Protein AF-A0A0P7Y267-F1 (afdb_monomer_lite)

Foldseek 3Di:
DDDDDDDDPDDDDPDDDDPCDAPPDPDDFDWDWDQDPNKIWTKGKHWQDDDDDDDDPPDDRTWIKIKTADINPDFDDLVCQVVSLVVVQVVLVVVVWGFQPPDSFDADPNGIGMRTRRTHHD

Secondary structure (DSSP, 8-state):
------------------------SSSPPP-EEEEETTEEEEEEEEEE-S------TT----EEEEEEEEETTEEP-GGGHHHHHHHHHHHHHHTT-EE-TT---EE-TTS-EE-TT-EE--

Structure (mmCIF, N/CA/C/O backbone):
data_AF-A0A0P7Y267-F1
#
_entry.id   AF-A0A0P7Y267-F1
#
loop_
_atom_site.group_PDB
_atom_site.id
_atom_site.type_symbol
_atom_site.label_atom_id
_atom_site.label_alt_id
_atom_site.label_comp_id
_atom_site.label_asym_id
_atom_site.label_entity_id
_atom_site.label_seq_id
_atom_site.pdbx_PDB_ins_code
_atom_site.Cartn_x
_atom_site.Cartn_y
_atom_site.Cartn_z
_atom_site.occupancy
_atom_site.B_iso_or_equiv
_atom_site.auth_seq_id
_atom_site.auth_comp_id
_atom_site.auth_asym_id
_atom_site.auth_atom_id
_atom_site.pdbx_PDB_model_num
ATOM 1 N N . MET A 1 1 ? -8.672 42.489 24.381 1.00 35.78 1 MET A N 1
ATOM 2 C CA . MET A 1 1 ? -9.467 41.267 24.632 1.00 35.78 1 MET A CA 1
ATOM 3 C C . MET A 1 1 ? -10.448 41.127 23.476 1.00 35.78 1 MET A C 1
ATOM 5 O O . MET A 1 1 ? -11.132 42.100 23.230 1.00 35.78 1 MET A O 1
ATOM 9 N N . THR A 1 2 ? -10.570 40.072 22.674 1.00 36.25 2 THR A N 1
ATOM 10 C CA . THR A 1 2 ? -9.826 38.821 22.474 1.00 36.25 2 THR A CA 1
ATOM 11 C C . THR A 1 2 ? -10.307 38.279 21.109 1.00 36.25 2 THR A C 1
ATOM 13 O O . THR A 1 2 ? -11.505 38.215 20.875 1.00 36.25 2 THR A O 1
ATOM 16 N N . MET A 1 3 ? -9.372 37.991 20.201 1.00 30.44 3 MET A N 1
ATOM 17 C CA . MET A 1 3 ? -9.315 36.883 19.223 1.00 30.44 3 MET A CA 1
ATOM 18 C C . MET A 1 3 ? -10.604 36.078 18.881 1.00 30.44 3 MET A C 1
ATOM 20 O O . MET A 1 3 ? -11.178 35.462 19.771 1.00 30.44 3 MET A O 1
ATOM 24 N N . ARG A 1 4 ? -10.927 35.889 17.585 1.00 34.78 4 ARG A N 1
ATOM 25 C CA . ARG A 1 4 ? -10.678 34.641 16.801 1.00 34.78 4 ARG A CA 1
ATOM 26 C C . ARG A 1 4 ? -11.474 34.563 15.487 1.00 34.78 4 ARG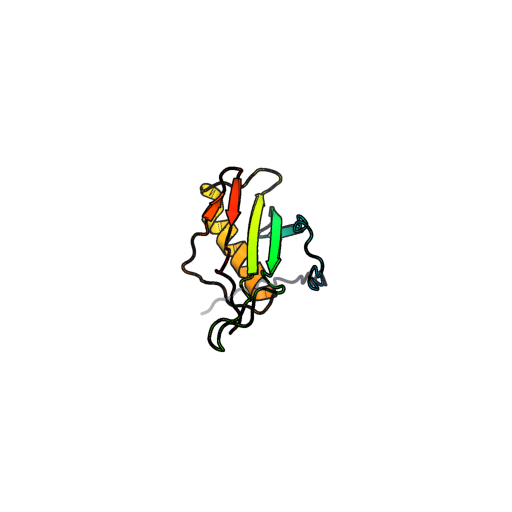 A C 1
ATOM 28 O O . ARG A 1 4 ? -12.659 34.862 15.429 1.00 34.78 4 ARG A O 1
ATOM 35 N N . ALA A 1 5 ? -10.763 34.102 14.458 1.00 42.19 5 ALA A N 1
ATOM 36 C CA . ALA A 1 5 ? -11.238 33.743 13.129 1.00 42.19 5 ALA A CA 1
ATOM 37 C C . ALA A 1 5 ? -12.181 32.530 13.142 1.00 42.19 5 ALA A C 1
ATOM 39 O O . ALA A 1 5 ? -11.994 31.608 13.936 1.00 42.19 5 ALA A O 1
ATOM 40 N N . VAL A 1 6 ? -13.108 32.495 12.184 1.00 40.00 6 VAL A N 1
ATOM 41 C CA . VAL A 1 6 ? -13.803 31.275 11.761 1.00 40.00 6 VAL A CA 1
ATOM 42 C C . VAL A 1 6 ? -13.617 31.165 10.252 1.00 40.00 6 VAL A C 1
ATOM 44 O O . VAL A 1 6 ? -14.194 31.931 9.485 1.00 40.00 6 VAL A O 1
ATOM 47 N N . ILE A 1 7 ? -12.737 30.256 9.839 1.00 44.66 7 ILE A N 1
ATOM 48 C CA . ILE A 1 7 ? -12.565 29.850 8.445 1.00 44.66 7 ILE A CA 1
ATOM 49 C C . ILE A 1 7 ? -13.580 28.733 8.211 1.00 44.66 7 ILE A C 1
ATOM 51 O O . ILE A 1 7 ? -13.451 27.647 8.774 1.00 44.66 7 ILE A O 1
ATOM 55 N N . SER A 1 8 ? -14.610 29.011 7.418 1.00 36.75 8 SER A N 1
ATOM 56 C CA . SER A 1 8 ? -15.554 28.000 6.946 1.00 36.75 8 SER A CA 1
ATOM 57 C C . SER A 1 8 ? -14.893 27.180 5.839 1.00 36.75 8 SER A C 1
ATOM 59 O O . SER A 1 8 ? -14.807 27.630 4.700 1.00 36.75 8 SER A O 1
ATOM 61 N N . VAL A 1 9 ? -14.416 25.979 6.169 1.00 42.25 9 VAL A N 1
ATOM 62 C CA . VAL A 1 9 ? -14.039 24.966 5.174 1.00 42.25 9 VAL A CA 1
ATOM 63 C C . VAL A 1 9 ? -15.284 24.127 4.901 1.00 42.25 9 VAL A C 1
ATOM 65 O O . VAL A 1 9 ? -15.662 23.282 5.709 1.00 42.25 9 VAL A O 1
ATOM 68 N N . GLY A 1 10 ? -15.972 24.425 3.801 1.00 38.25 10 GLY A N 1
ATOM 69 C CA . GLY A 1 10 ? -17.132 23.677 3.324 1.00 38.25 10 GLY A CA 1
ATOM 70 C C . GLY A 1 10 ? -16.849 23.063 1.956 1.00 38.25 10 GLY A C 1
ATOM 71 O O . GLY A 1 10 ? -16.449 23.795 1.0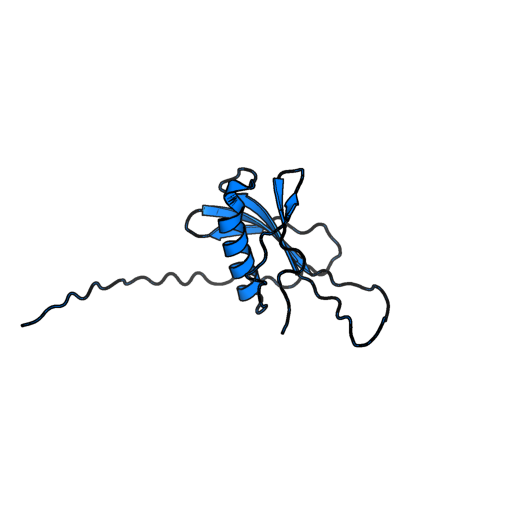56 1.00 38.25 10 GLY A O 1
ATOM 72 N N . ALA A 1 11 ? -17.075 21.745 1.865 1.00 40.03 11 ALA A N 1
ATOM 73 C CA . ALA A 1 11 ? -17.176 20.840 0.700 1.00 40.03 11 ALA A CA 1
ATOM 74 C C . ALA A 1 11 ? -16.342 19.576 1.010 1.00 40.03 11 ALA A C 1
ATOM 76 O O . ALA A 1 11 ? -15.142 19.553 0.780 1.00 40.03 11 ALA A O 1
ATOM 77 N N . LEU A 1 12 ? -16.844 18.556 1.718 1.00 40.44 12 LEU A N 1
ATOM 78 C CA . LEU A 1 12 ? -17.877 17.605 1.278 1.00 40.44 12 LEU A CA 1
ATOM 79 C C . LEU A 1 12 ? -17.692 17.197 -0.190 1.00 40.44 12 LEU A C 1
ATOM 81 O O . LEU A 1 12 ? -18.295 17.757 -1.097 1.00 40.44 12 LEU A O 1
ATOM 85 N N . SER A 1 13 ? -16.863 16.180 -0.403 1.00 39.47 13 SER A N 1
ATOM 86 C CA . SER A 1 13 ? -17.007 15.251 -1.522 1.00 39.47 13 SER A CA 1
ATOM 87 C C . SER A 1 13 ? -17.013 13.843 -0.936 1.00 39.47 13 SER A C 1
ATOM 89 O O . SER A 1 13 ? -15.975 13.211 -0.788 1.00 39.47 13 SER A O 1
ATOM 91 N N . LEU A 1 14 ? -18.206 13.388 -0.537 1.00 38.47 14 LEU A N 1
ATOM 92 C CA . LEU A 1 14 ? -18.508 11.962 -0.468 1.00 38.47 14 LEU A CA 1
ATOM 93 C C . LEU A 1 14 ? -18.470 11.447 -1.913 1.00 38.47 14 LEU A C 1
ATOM 95 O O . LEU A 1 14 ? -19.382 11.738 -2.687 1.00 38.47 14 LEU A O 1
ATOM 99 N N . ALA A 1 15 ? -17.429 10.705 -2.278 1.00 40.16 15 ALA A N 1
ATOM 100 C CA . ALA A 1 15 ? -17.485 9.802 -3.418 1.00 40.16 15 ALA A CA 1
ATOM 101 C C . ALA A 1 15 ? -17.736 8.396 -2.871 1.00 40.16 15 ALA A C 1
ATOM 103 O O . ALA A 1 15 ? -16.982 7.886 -2.047 1.00 40.16 15 ALA A O 1
ATOM 104 N N . ALA A 1 16 ? -18.864 7.827 -3.276 1.00 38.06 16 ALA A N 1
ATOM 105 C CA . ALA A 1 16 ? -19.327 6.519 -2.867 1.00 38.06 16 ALA A CA 1
ATOM 106 C C . ALA A 1 16 ? -18.576 5.393 -3.598 1.00 38.06 16 ALA A C 1
ATOM 108 O O . ALA A 1 16 ? -18.353 5.479 -4.801 1.00 38.06 16 ALA A O 1
ATOM 109 N N . ALA A 1 17 ? -18.322 4.323 -2.841 1.00 38.62 17 ALA A N 1
ATOM 110 C CA . ALA A 1 17 ? -18.279 2.918 -3.242 1.00 38.62 17 ALA A CA 1
ATOM 111 C C . ALA A 1 17 ? -17.304 2.490 -4.358 1.00 38.62 17 ALA A C 1
ATOM 113 O O . ALA A 1 17 ? -17.631 2.525 -5.541 1.00 38.62 17 ALA A O 1
ATOM 114 N N . CYS A 1 18 ? -16.213 1.843 -3.945 1.00 32.75 18 CYS A N 1
ATOM 115 C CA . CYS A 1 18 ? -15.764 0.618 -4.605 1.00 32.75 18 CYS A CA 1
ATOM 116 C C . CYS A 1 18 ? -15.954 -0.526 -3.607 1.00 32.75 18 CYS A C 1
ATOM 118 O O . CYS A 1 18 ? -15.168 -0.698 -2.680 1.00 32.75 18 CYS A O 1
ATOM 120 N N . ALA A 1 19 ? -17.050 -1.266 -3.768 1.00 37.12 19 ALA A N 1
ATOM 121 C CA . ALA A 1 19 ? -17.226 -2.552 -3.120 1.00 37.12 19 ALA A CA 1
ATOM 122 C C . ALA A 1 19 ? -16.092 -3.475 -3.584 1.00 37.12 19 ALA A C 1
ATOM 124 O O . ALA A 1 19 ? -16.063 -3.873 -4.747 1.00 37.12 19 ALA A O 1
ATOM 125 N N . HIS A 1 20 ? -15.163 -3.806 -2.696 1.00 41.34 20 HIS A N 1
ATOM 126 C CA . HIS A 1 20 ? -14.190 -4.862 -2.942 1.00 41.34 20 HIS A CA 1
ATOM 127 C C . HIS A 1 20 ? -14.684 -6.117 -2.228 1.00 41.34 20 HIS A C 1
ATOM 129 O O . HIS A 1 20 ? -14.220 -6.473 -1.154 1.00 41.34 20 HIS A O 1
ATOM 135 N N . GLY A 1 21 ? -15.701 -6.750 -2.821 1.00 38.78 21 GLY A N 1
ATOM 136 C CA . GLY A 1 21 ? -15.997 -8.148 -2.521 1.00 38.78 21 GLY A CA 1
ATOM 137 C C . GLY A 1 21 ? -14.822 -9.036 -2.957 1.00 38.78 21 GLY A C 1
ATOM 138 O O . GLY A 1 21 ? -14.047 -8.627 -3.826 1.00 38.78 21 GLY A O 1
ATOM 139 N N . PRO A 1 22 ? -14.670 -10.222 -2.350 1.00 44.72 22 PRO A N 1
ATOM 140 C CA . PRO A 1 22 ? -13.480 -11.049 -2.492 1.00 44.72 22 PRO A CA 1
ATOM 141 C C . PRO A 1 22 ? -13.341 -11.541 -3.933 1.00 44.72 22 PRO A C 1
ATOM 143 O O . PRO A 1 22 ? -14.297 -12.063 -4.512 1.00 44.72 22 PRO A O 1
ATOM 146 N N . ASP A 1 23 ? -12.145 -11.400 -4.504 1.00 47.44 23 ASP A N 1
ATOM 147 C CA . ASP A 1 23 ? -11.748 -12.107 -5.721 1.00 47.44 23 ASP A CA 1
ATOM 148 C C . ASP A 1 23 ? -11.662 -13.610 -5.379 1.00 47.44 23 ASP A C 1
ATOM 150 O O . ASP A 1 23 ? -10.606 -14.146 -5.057 1.00 47.44 23 ASP A O 1
ATOM 154 N N . ALA A 1 24 ? -12.816 -14.280 -5.357 1.00 42.94 24 ALA A N 1
ATOM 155 C CA . ALA A 1 24 ? -12.959 -15.713 -5.129 1.00 42.94 24 ALA A CA 1
ATOM 156 C C . ALA A 1 24 ? -12.781 -16.477 -6.447 1.00 42.94 24 ALA A C 1
ATOM 158 O O . ALA A 1 24 ? -13.731 -17.018 -6.999 1.00 42.94 24 ALA A O 1
ATOM 159 N N . ASP A 1 25 ? -11.564 -16.479 -6.972 1.00 42.59 25 ASP A N 1
ATOM 160 C CA . ASP A 1 25 ? -11.069 -17.471 -7.927 1.00 42.59 25 ASP A CA 1
ATOM 161 C C . ASP A 1 25 ? -9.544 -17.336 -7.887 1.00 42.59 25 ASP A C 1
ATOM 163 O O . ASP A 1 25 ? -9.059 -16.210 -7.851 1.00 42.59 25 ASP A O 1
ATOM 167 N N . GLY A 1 26 ? -8.775 -18.427 -7.840 1.00 45.53 26 GLY A N 1
ATOM 168 C CA . GLY A 1 26 ? -7.308 -18.433 -7.661 1.00 45.53 26 GLY A CA 1
ATOM 169 C C . GLY A 1 26 ? -6.486 -17.798 -8.801 1.00 45.53 26 GLY A C 1
ATOM 170 O O . GLY A 1 26 ? -5.414 -18.294 -9.150 1.00 45.53 26 GLY A O 1
ATOM 171 N N . GLY A 1 27 ? -7.002 -16.741 -9.427 1.00 47.34 27 GLY A N 1
ATOM 172 C CA . GLY A 1 27 ? -6.401 -15.929 -10.461 1.00 47.34 27 GLY A CA 1
ATOM 173 C C . GLY A 1 27 ? -5.407 -14.909 -9.914 1.00 47.34 27 GLY A C 1
ATOM 174 O O . GLY A 1 27 ? -5.384 -14.541 -8.743 1.00 47.34 27 GLY A O 1
ATOM 175 N N . ILE A 1 28 ? -4.543 -14.456 -10.816 1.00 56.53 28 ILE A N 1
ATOM 176 C CA . ILE A 1 28 ? -3.559 -13.407 -10.555 1.00 56.53 28 ILE A CA 1
ATOM 177 C C . ILE A 1 28 ? -4.307 -12.173 -10.020 1.00 56.53 28 ILE A C 1
ATOM 179 O O . ILE A 1 28 ? -5.245 -11.728 -10.688 1.00 56.53 28 ILE A O 1
ATOM 183 N N . PRO A 1 29 ? -3.902 -11.592 -8.875 1.00 69.12 29 PRO A N 1
ATOM 184 C CA . PRO A 1 29 ? -4.584 -10.431 -8.317 1.00 69.12 29 PRO A CA 1
ATOM 185 C C . PRO A 1 29 ? -4.616 -9.293 -9.341 1.00 69.12 29 PRO A C 1
ATOM 187 O O . PRO A 1 29 ? -3.601 -8.977 -9.970 1.00 69.12 29 PRO A O 1
ATOM 190 N N . ALA A 1 30 ? -5.785 -8.680 -9.527 1.00 77.62 30 ALA A N 1
ATOM 191 C CA . ALA A 1 30 ? -5.949 -7.575 -10.463 1.00 77.62 30 ALA A CA 1
ATOM 192 C C . ALA A 1 30 ? -5.214 -6.322 -9.961 1.00 77.62 30 ALA A C 1
ATOM 194 O O . ALA A 1 30 ? -5.247 -6.000 -8.773 1.00 77.62 30 ALA A O 1
ATOM 195 N N . ASN A 1 31 ? -4.562 -5.593 -10.872 1.00 86.06 31 ASN A N 1
ATOM 196 C CA . ASN A 1 31 ? -3.952 -4.308 -10.534 1.00 86.06 31 ASN A CA 1
ATOM 197 C C . ASN A 1 31 ? -5.061 -3.266 -10.355 1.00 86.06 31 ASN A C 1
ATOM 199 O O . ASN A 1 31 ? -5.774 -2.945 -11.308 1.00 86.06 31 ASN A O 1
ATOM 203 N N . ARG A 1 32 ? -5.207 -2.761 -9.132 1.00 92.31 32 ARG A N 1
ATOM 204 C CA . ARG A 1 32 ? -6.180 -1.744 -8.733 1.00 92.31 32 ARG A CA 1
ATOM 205 C C . ARG A 1 32 ? -5.511 -0.373 -8.674 1.00 92.31 32 ARG A C 1
ATOM 207 O O . ARG A 1 32 ? -4.296 -0.258 -8.519 1.00 92.31 32 ARG A O 1
ATOM 214 N N . HIS A 1 33 ? -6.312 0.684 -8.781 1.00 93.81 33 HIS A N 1
ATOM 215 C CA . HIS A 1 33 ? -5.830 2.060 -8.698 1.00 93.81 33 HIS A CA 1
ATOM 216 C C . HIS A 1 33 ? -6.607 2.871 -7.672 1.00 93.81 33 HIS A C 1
ATOM 218 O O . HIS A 1 33 ? -7.824 2.744 -7.586 1.00 93.81 33 HIS A O 1
ATOM 224 N N . ILE A 1 34 ? -5.904 3.747 -6.957 1.00 94.69 34 ILE A N 1
ATOM 225 C CA . ILE A 1 34 ? -6.485 4.640 -5.951 1.00 94.69 34 ILE A CA 1
ATOM 226 C C . ILE A 1 34 ? -5.803 6.010 -5.993 1.00 94.69 34 ILE A C 1
ATOM 228 O O . ILE A 1 34 ? -4.629 6.110 -6.354 1.00 94.69 34 ILE A O 1
ATOM 232 N N . LEU A 1 35 ? -6.552 7.066 -5.671 1.00 96.12 35 LEU A N 1
ATOM 233 C CA . LEU A 1 35 ? -6.004 8.400 -5.433 1.00 96.12 35 LEU A CA 1
ATOM 234 C C . LEU A 1 35 ? -5.721 8.551 -3.940 1.00 96.12 35 LEU A C 1
ATOM 236 O O . LEU A 1 35 ? -6.642 8.464 -3.137 1.00 96.12 35 LEU A O 1
ATOM 240 N N . PHE A 1 36 ? -4.467 8.809 -3.587 1.00 95.31 36 PHE A N 1
ATOM 241 C CA . PHE A 1 36 ? -4.020 8.984 -2.210 1.00 95.31 36 PHE A CA 1
ATOM 242 C C . PHE A 1 36 ? -3.128 10.221 -2.120 1.00 95.31 36 PHE A C 1
ATOM 244 O O . PHE A 1 36 ? -2.208 10.383 -2.918 1.00 95.31 36 PHE A O 1
ATOM 251 N N . GLU A 1 37 ? -3.440 11.133 -1.197 1.00 94.25 37 GLU A N 1
ATOM 252 C CA . GLU A 1 37 ? -2.733 12.417 -1.027 1.00 94.25 37 GLU A CA 1
ATOM 253 C C . GLU A 1 37 ? -2.592 13.244 -2.335 1.00 94.25 37 GLU A C 1
ATOM 255 O O . GLU A 1 37 ? -1.660 14.028 -2.495 1.00 94.25 37 GLU A O 1
ATOM 260 N N . GLY A 1 38 ? -3.538 13.098 -3.275 1.00 93.69 38 GLY A N 1
ATOM 261 C CA . GLY A 1 38 ? -3.538 13.803 -4.567 1.00 93.69 38 GLY A CA 1
ATOM 262 C C . GLY A 1 38 ? -2.749 13.114 -5.688 1.00 93.69 38 GLY A C 1
ATOM 263 O O . GLY A 1 38 ? -2.672 13.656 -6.787 1.00 93.69 38 GLY A O 1
ATOM 264 N N . GLU A 1 39 ? -2.207 11.923 -5.439 1.00 94.94 39 GLU A N 1
ATOM 265 C CA . GLU A 1 39 ? -1.432 11.139 -6.403 1.00 94.94 39 GLU A CA 1
ATOM 266 C C . GLU A 1 39 ? -2.111 9.796 -6.685 1.00 94.94 39 GLU A C 1
ATOM 268 O O . GLU A 1 39 ? -2.751 9.195 -5.822 1.00 94.94 39 GLU A O 1
ATOM 273 N N . ARG A 1 40 ? -1.975 9.296 -7.910 1.00 96.38 40 ARG A N 1
ATOM 274 C CA . ARG A 1 40 ? -2.500 8.006 -8.345 1.00 96.38 40 ARG A CA 1
ATOM 275 C C . ARG A 1 40 ? -1.512 6.892 -8.030 1.00 96.38 40 ARG A C 1
ATOM 277 O O . ARG A 1 40 ? -0.395 6.868 -8.548 1.00 96.38 40 ARG A O 1
ATOM 284 N N . PHE A 1 41 ? -1.975 5.899 -7.285 1.00 96.69 41 PHE A N 1
ATOM 285 C CA . PHE A 1 41 ? -1.236 4.681 -6.982 1.00 96.69 41 PHE A CA 1
ATOM 286 C C . PHE A 1 41 ? -1.807 3.480 -7.731 1.00 96.69 41 PHE A C 1
ATOM 288 O O . PHE A 1 41 ? -3.002 3.414 -8.020 1.00 96.69 41 PHE A O 1
ATOM 295 N N . GLY A 1 42 ? -0.937 2.536 -8.080 1.00 95.50 42 GLY A N 1
ATOM 296 C CA . GLY A 1 42 ? -1.311 1.188 -8.505 1.00 95.50 42 GLY A CA 1
ATOM 297 C C . GLY A 1 42 ? -0.958 0.185 -7.417 1.00 95.50 42 GLY A C 1
ATOM 298 O O . GLY A 1 42 ? 0.143 0.256 -6.860 1.00 95.50 42 GLY A O 1
ATOM 299 N N . TYR A 1 43 ? -1.862 -0.744 -7.117 1.00 94.06 43 TYR A N 1
ATOM 300 C CA . TYR A 1 43 ? -1.678 -1.728 -6.057 1.00 94.06 43 TYR A CA 1
ATOM 301 C C . TYR A 1 43 ? -2.349 -3.069 -6.365 1.00 94.06 43 TYR A C 1
ATOM 303 O O . TYR A 1 43 ? -3.274 -3.155 -7.167 1.00 94.06 43 TYR A O 1
ATOM 311 N N . TYR A 1 44 ? -1.871 -4.118 -5.706 1.00 90.44 44 TYR A N 1
ATOM 312 C CA . TYR A 1 44 ? -2.529 -5.417 -5.620 1.00 90.44 44 TYR A CA 1
ATOM 313 C C . TYR A 1 44 ? -3.002 -5.633 -4.185 1.00 90.44 44 TYR A C 1
ATOM 315 O O . TYR A 1 44 ? -2.263 -5.308 -3.253 1.00 90.44 44 TYR A O 1
ATOM 323 N N . GLN A 1 45 ? -4.197 -6.194 -4.023 1.00 88.25 45 GLN A N 1
ATOM 324 C CA . GLN A 1 45 ? -4.745 -6.615 -2.736 1.00 88.25 45 GLN A CA 1
ATOM 325 C C . GLN A 1 45 ? -5.458 -7.949 -2.921 1.00 88.25 45 GLN A C 1
ATOM 327 O O . GLN A 1 45 ? -6.282 -8.074 -3.826 1.00 88.25 45 GLN A O 1
ATOM 332 N N . TYR A 1 46 ? -5.116 -8.932 -2.098 1.00 81.50 46 TYR A N 1
ATOM 333 C CA . TYR A 1 46 ? -5.766 -10.238 -2.074 1.00 81.50 46 TYR A CA 1
ATOM 334 C C . TYR A 1 46 ? -5.567 -10.894 -0.710 1.00 81.50 46 TYR A C 1
ATOM 336 O O . TYR A 1 46 ? -4.593 -10.608 -0.012 1.00 81.50 46 TYR A O 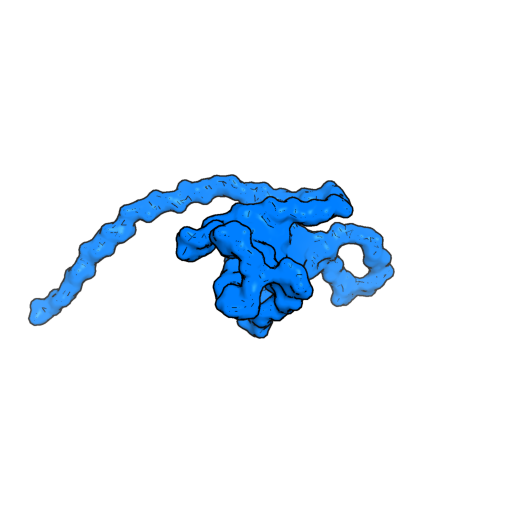1
ATOM 344 N N . ASP A 1 47 ? -6.477 -11.789 -0.356 1.00 78.94 47 ASP A N 1
ATOM 345 C CA . ASP A 1 47 ? -6.369 -12.617 0.837 1.00 78.94 47 ASP A CA 1
ATOM 346 C C . ASP A 1 47 ? -5.681 -13.937 0.521 1.00 78.94 47 ASP A C 1
ATOM 348 O O . ASP A 1 47 ? -5.936 -14.565 -0.508 1.00 78.94 47 ASP A O 1
ATOM 352 N N . VAL A 1 48 ? -4.801 -14.379 1.415 1.00 68.50 48 VAL A N 1
ATOM 353 C CA . VAL A 1 48 ? -4.220 -15.719 1.338 1.00 68.50 48 VAL A CA 1
ATOM 354 C C . VAL A 1 48 ? -5.193 -16.687 2.016 1.00 68.50 48 VAL A C 1
ATOM 356 O O . VAL A 1 48 ? -5.027 -17.011 3.186 1.00 68.50 48 VAL A O 1
ATOM 359 N N . GLY A 1 49 ? -6.230 -17.119 1.288 1.00 56.91 49 GLY A N 1
ATOM 360 C CA . GLY A 1 49 ? -7.226 -18.078 1.779 1.00 56.91 49 GLY A CA 1
ATOM 361 C C . GLY A 1 49 ? -7.716 -19.056 0.702 1.00 56.91 49 GLY A C 1
ATOM 362 O O . GLY A 1 49 ? -8.359 -18.645 -0.260 1.00 56.91 49 GLY A O 1
ATOM 363 N N . GLY A 1 50 ? -7.434 -20.354 0.880 1.00 40.75 50 GLY A N 1
ATOM 364 C CA . GLY A 1 50 ? -8.029 -21.461 0.113 1.00 40.75 50 GLY A CA 1
ATOM 365 C C . GLY A 1 50 ? -7.319 -22.811 0.325 1.00 40.75 50 GLY A C 1
ATOM 366 O O . GLY A 1 50 ? -6.163 -22.947 -0.062 1.00 40.75 50 GLY A O 1
ATOM 367 N N . ASP A 1 51 ? -8.011 -23.777 0.950 1.00 43.91 51 ASP A N 1
ATOM 368 C CA . ASP A 1 51 ? -7.680 -25.212 1.122 1.00 43.91 51 ASP A CA 1
ATOM 369 C C . ASP A 1 51 ? -6.189 -25.595 1.244 1.00 43.91 51 ASP A C 1
ATOM 371 O O . ASP A 1 51 ? -5.608 -26.251 0.378 1.00 43.91 51 ASP A O 1
ATOM 375 N N . VAL A 1 52 ? -5.564 -25.279 2.378 1.00 42.44 52 VAL A N 1
ATOM 376 C CA . VAL A 1 52 ? -4.368 -26.010 2.823 1.00 42.44 52 VAL A CA 1
ATOM 377 C C . VAL A 1 52 ? -4.606 -26.474 4.250 1.00 42.44 52 VAL A C 1
ATOM 379 O O . VAL A 1 52 ? -4.385 -25.718 5.183 1.00 42.44 52 VAL A O 1
ATOM 382 N N . PHE A 1 53 ? -5.073 -27.724 4.336 1.00 37.94 53 PHE A N 1
ATOM 383 C CA . PHE A 1 53 ? -5.091 -28.659 5.464 1.00 37.94 53 PHE A CA 1
ATOM 384 C C . PHE A 1 53 ? -5.505 -28.123 6.841 1.00 37.94 53 PHE A C 1
ATOM 386 O O . PHE A 1 53 ? -4.899 -27.230 7.413 1.00 37.94 53 PHE A O 1
ATOM 393 N N . ASP A 1 54 ? -6.497 -28.802 7.410 1.00 43.41 54 ASP A N 1
ATOM 394 C CA . ASP A 1 54 ? -6.786 -28.857 8.840 1.00 43.41 54 ASP A CA 1
ATOM 395 C C . ASP A 1 54 ? -5.482 -29.073 9.636 1.00 43.41 54 ASP A C 1
ATOM 397 O O . ASP A 1 54 ? -4.922 -30.171 9.687 1.00 43.41 54 ASP A O 1
ATOM 401 N N . ILE A 1 55 ? -4.943 -27.989 10.190 1.00 40.62 55 ILE A N 1
ATOM 402 C CA . ILE A 1 55 ? -3.868 -28.013 11.175 1.00 40.62 55 ILE A CA 1
ATOM 403 C C . ILE A 1 55 ? -4.219 -27.017 12.272 1.00 40.62 55 ILE A C 1
ATOM 405 O O . ILE A 1 55 ? -3.887 -25.848 12.159 1.00 40.62 55 ILE A O 1
ATOM 409 N N . SER A 1 56 ? -4.796 -27.536 13.363 1.00 37.62 56 SER A N 1
ATOM 410 C CA . SER A 1 56 ? -4.762 -26.950 14.713 1.00 37.62 56 SER A CA 1
ATOM 411 C C . SER A 1 56 ? -5.472 -25.594 14.892 1.00 37.62 56 SER A C 1
ATOM 413 O O . SER A 1 56 ? -5.118 -24.605 14.266 1.00 37.62 56 SER A O 1
ATOM 415 N N . GLU A 1 57 ? -6.388 -25.514 15.866 1.00 47.72 57 GLU A N 1
ATOM 416 C CA . GLU A 1 57 ? -7.188 -24.338 16.299 1.00 47.72 57 GLU A CA 1
ATOM 417 C C . GLU A 1 57 ? -6.410 -23.039 16.663 1.00 47.72 57 GLU A C 1
ATOM 419 O O . GLU A 1 57 ? -7.011 -22.072 17.118 1.00 47.72 57 GLU A O 1
ATOM 424 N N . ASP A 1 58 ? -5.099 -22.968 16.423 1.00 46.06 58 ASP A N 1
ATOM 425 C CA . ASP A 1 58 ? -4.222 -21.824 16.728 1.00 46.06 58 ASP A CA 1
ATOM 426 C C . ASP A 1 58 ? -3.648 -21.131 15.470 1.00 46.06 58 ASP A C 1
ATOM 428 O O . ASP A 1 58 ? -2.906 -20.154 15.583 1.00 46.06 58 ASP A O 1
ATOM 432 N N . TRP A 1 59 ? -3.968 -21.609 14.259 1.00 40.72 59 TRP A N 1
ATOM 433 C CA . TRP A 1 59 ? -3.477 -21.025 13.006 1.00 40.72 59 TRP A CA 1
ATOM 434 C C . TRP A 1 59 ? -4.617 -20.776 12.012 1.00 40.72 59 TRP A C 1
ATOM 436 O O . TRP A 1 59 ? -5.046 -21.669 11.284 1.00 40.72 59 TRP A O 1
ATOM 446 N N . ASN A 1 60 ? -5.107 -19.534 11.984 1.00 44.25 60 ASN A N 1
ATOM 447 C CA . ASN A 1 60 ? -6.149 -19.094 11.059 1.00 44.25 60 ASN A CA 1
ATOM 448 C C . ASN A 1 60 ? -5.515 -18.629 9.724 1.00 44.25 60 ASN A C 1
ATOM 450 O O . ASN A 1 60 ? -4.586 -17.816 9.741 1.00 44.25 60 ASN A O 1
ATOM 454 N N . PRO A 1 61 ? -5.971 -19.124 8.562 1.00 46.09 61 PRO A N 1
ATOM 455 C CA . PRO A 1 61 ? -5.388 -18.821 7.256 1.00 46.09 61 PRO A CA 1
ATOM 456 C C . PRO A 1 61 ? -5.910 -17.473 6.718 1.00 46.09 61 PRO A C 1
ATOM 458 O O . PRO A 1 61 ? -6.823 -17.464 5.899 1.00 46.09 61 PRO A O 1
ATOM 461 N N . THR A 1 62 ? -5.408 -16.326 7.205 1.00 50.09 62 THR A N 1
ATOM 462 C CA . THR A 1 62 ? -6.025 -15.009 6.895 1.00 50.09 62 THR A CA 1
ATOM 463 C C . THR A 1 62 ? -5.059 -13.817 6.772 1.00 50.09 62 THR A C 1
ATOM 465 O O . THR A 1 62 ? -5.343 -12.714 7.242 1.00 50.09 62 THR A O 1
ATOM 468 N N . GLU A 1 63 ? -3.902 -13.963 6.119 1.00 66.69 63 GLU A N 1
ATOM 469 C CA . GLU A 1 63 ? -3.025 -12.799 5.894 1.00 66.69 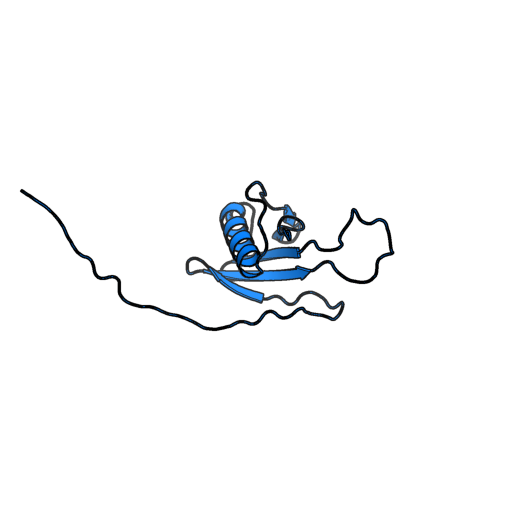63 GLU A CA 1
ATOM 470 C C . GLU A 1 63 ? -3.359 -12.088 4.571 1.00 66.69 63 GLU A C 1
ATOM 472 O O . GLU A 1 63 ? -3.137 -12.625 3.484 1.00 66.69 63 GLU A O 1
ATOM 477 N N . SER A 1 64 ? -3.884 -10.857 4.660 1.00 76.94 64 SER A N 1
ATOM 478 C CA . SER A 1 64 ? -4.066 -9.992 3.488 1.00 76.94 64 SER A CA 1
ATOM 479 C C . SER A 1 64 ? -2.706 -9.539 2.966 1.00 76.94 64 SER A C 1
ATOM 481 O O . SER A 1 64 ? -1.822 -9.124 3.727 1.00 76.94 64 SER A O 1
ATOM 483 N N . VAL A 1 65 ? -2.532 -9.593 1.650 1.00 86.12 65 VAL A N 1
ATOM 484 C CA . VAL A 1 65 ? -1.339 -9.101 0.970 1.00 86.12 65 VAL A CA 1
ATOM 485 C C . VAL A 1 65 ? -1.686 -7.830 0.223 1.00 86.12 65 VAL A C 1
ATOM 487 O O . VAL A 1 65 ? -2.384 -7.861 -0.786 1.00 86.12 65 VAL A O 1
ATOM 490 N N . ILE A 1 66 ? -1.110 -6.716 0.672 1.00 91.44 66 ILE A N 1
ATOM 491 C CA . ILE A 1 66 ? -1.156 -5.436 -0.037 1.00 91.44 66 ILE A CA 1
ATOM 492 C C . ILE A 1 66 ? 0.219 -5.182 -0.649 1.00 91.44 66 ILE A C 1
ATOM 494 O O . ILE A 1 66 ? 1.234 -5.185 0.048 1.00 91.44 66 ILE A O 1
ATOM 498 N N . THR A 1 67 ? 0.277 -4.961 -1.960 1.00 93.69 67 THR A N 1
ATOM 499 C CA . THR A 1 67 ? 1.517 -4.584 -2.654 1.00 93.69 67 THR A CA 1
ATOM 500 C C . THR A 1 67 ? 1.300 -3.326 -3.471 1.00 93.69 67 THR A C 1
ATOM 502 O O . THR A 1 67 ? 0.573 -3.344 -4.461 1.00 93.69 67 THR A O 1
ATOM 505 N N . ILE A 1 68 ? 1.979 -2.244 -3.099 1.00 96.19 68 ILE A N 1
ATOM 506 C CA . ILE A 1 68 ? 1.977 -0.991 -3.858 1.00 96.19 68 ILE A CA 1
ATOM 507 C C . ILE A 1 68 ? 3.023 -1.113 -4.958 1.00 96.19 68 ILE A C 1
ATOM 509 O O . ILE A 1 68 ? 4.173 -1.416 -4.658 1.00 96.19 68 ILE A O 1
ATOM 513 N N . VAL A 1 69 ? 2.656 -0.902 -6.222 1.00 95.31 69 VAL A N 1
ATOM 514 C CA . VAL A 1 69 ? 3.542 -1.158 -7.375 1.00 95.31 69 VAL A CA 1
ATOM 515 C C . VAL A 1 69 ? 3.861 0.072 -8.206 1.00 95.31 69 VAL A C 1
ATOM 517 O O . VAL A 1 69 ? 4.922 0.117 -8.832 1.00 95.31 69 VAL A O 1
ATOM 520 N N . SER A 1 70 ? 3.003 1.090 -8.190 1.00 95.62 70 SER A N 1
ATOM 521 C CA . SER A 1 70 ? 3.266 2.335 -8.906 1.00 95.62 70 SER A CA 1
ATOM 522 C C . SER A 1 70 ? 2.724 3.567 -8.194 1.00 95.62 70 SER A C 1
ATOM 524 O O . SER A 1 70 ? 1.790 3.482 -7.401 1.00 95.62 70 SER A O 1
ATOM 526 N N . ARG A 1 71 ? 3.333 4.710 -8.512 1.00 96.12 71 ARG A N 1
ATOM 527 C CA . ARG A 1 71 ? 2.930 6.064 -8.121 1.00 96.12 71 ARG A CA 1
ATOM 528 C C . ARG A 1 71 ? 3.055 6.950 -9.352 1.00 96.12 71 ARG A C 1
ATOM 530 O O . ARG A 1 71 ? 4.112 6.939 -9.973 1.00 96.12 71 ARG A O 1
ATOM 537 N N . GLU A 1 72 ? 2.002 7.655 -9.752 1.00 95.88 72 GLU A N 1
ATOM 538 C CA . GLU A 1 72 ? 1.974 8.486 -10.971 1.00 95.88 72 GLU A CA 1
ATOM 539 C C . GLU A 1 72 ? 2.462 7.737 -12.231 1.00 95.88 72 GLU A C 1
ATOM 541 O O . GLU A 1 72 ? 3.154 8.274 -13.092 1.00 95.88 72 GLU A O 1
ATOM 546 N N . GLY A 1 73 ? 2.161 6.437 -12.318 1.00 91.19 73 GLY A N 1
ATOM 547 C CA . GLY A 1 73 ? 2.565 5.585 -13.442 1.00 91.19 73 GLY A CA 1
ATOM 548 C C . GLY A 1 73 ? 4.031 5.127 -13.443 1.00 91.19 73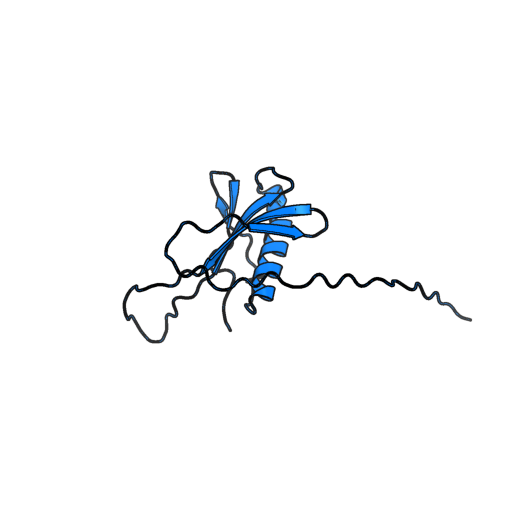 GLY A C 1
ATOM 549 O O . GLY A 1 73 ? 4.383 4.293 -14.276 1.00 91.19 73 GLY A O 1
ATOM 550 N N . ARG A 1 74 ? 4.879 5.582 -12.507 1.00 93.62 74 ARG A N 1
ATOM 551 C CA . ARG A 1 74 ? 6.247 5.056 -12.319 1.00 93.62 74 ARG A CA 1
ATOM 552 C C . ARG A 1 74 ? 6.290 3.966 -11.251 1.00 93.62 74 ARG A C 1
ATOM 554 O O . ARG A 1 74 ? 5.486 3.974 -10.322 1.00 93.62 74 ARG A O 1
ATOM 561 N N . ALA A 1 75 ? 7.251 3.048 -11.359 1.00 93.06 75 ALA A N 1
ATOM 562 C CA . ALA A 1 75 ? 7.492 2.044 -10.325 1.00 93.06 75 ALA A CA 1
ATOM 563 C C . ALA A 1 75 ? 7.863 2.714 -8.991 1.00 93.06 75 ALA A C 1
ATOM 565 O O . ALA A 1 75 ? 8.633 3.682 -8.968 1.00 93.06 75 ALA A O 1
ATOM 566 N N . VAL A 1 76 ? 7.324 2.191 -7.887 1.00 94.31 76 VAL A N 1
ATOM 567 C CA . VAL A 1 76 ? 7.712 2.651 -6.546 1.00 94.31 76 VAL A CA 1
ATOM 568 C C . VAL A 1 76 ? 9.087 2.116 -6.158 1.00 94.31 76 VAL A C 1
ATOM 570 O O . VAL A 1 76 ? 9.485 1.010 -6.542 1.00 94.31 76 VAL A O 1
ATOM 573 N N . THR A 1 77 ? 9.802 2.919 -5.378 1.00 94.12 77 THR A N 1
ATOM 574 C CA . THR A 1 77 ? 11.162 2.639 -4.903 1.00 94.12 77 THR A CA 1
ATOM 575 C C . THR A 1 77 ? 11.243 2.766 -3.385 1.00 94.12 77 THR A C 1
ATOM 577 O O . THR A 1 77 ? 10.273 3.153 -2.743 1.00 94.12 77 THR A O 1
ATOM 580 N N . ASP A 1 78 ? 12.414 2.502 -2.803 1.00 94.00 78 ASP A N 1
ATOM 581 C CA . ASP A 1 78 ? 12.649 2.689 -1.365 1.00 94.00 78 ASP A CA 1
ATOM 582 C C . ASP A 1 78 ? 12.314 4.111 -0.869 1.00 94.00 78 ASP A C 1
ATOM 584 O O . ASP A 1 78 ? 11.831 4.278 0.246 1.00 94.00 78 ASP A O 1
ATOM 588 N N . ALA A 1 79 ? 12.469 5.129 -1.723 1.00 94.75 79 ALA A N 1
ATOM 589 C CA . ALA A 1 79 ? 12.100 6.509 -1.401 1.00 94.75 79 ALA A CA 1
ATOM 590 C C . ALA A 1 79 ? 10.583 6.709 -1.210 1.00 94.75 79 ALA A C 1
ATOM 592 O O . ALA A 1 79 ? 10.161 7.649 -0.542 1.00 94.75 79 ALA A O 1
ATOM 593 N N . ASP A 1 80 ? 9.758 5.829 -1.780 1.00 95.44 80 ASP A N 1
ATOM 594 C CA . ASP A 1 80 ? 8.298 5.868 -1.669 1.00 95.44 80 ASP A CA 1
ATOM 595 C C . ASP A 1 80 ? 7.787 5.024 -0.47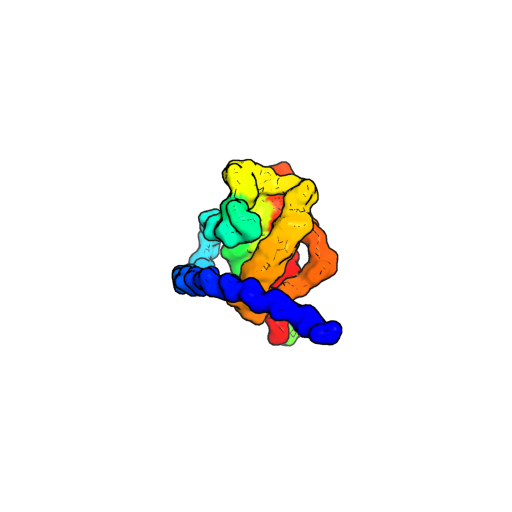8 1.00 95.44 80 ASP A C 1
ATOM 597 O O . ASP A 1 80 ? 6.583 4.847 -0.308 1.00 95.44 80 ASP A O 1
ATOM 601 N N . ARG A 1 81 ? 8.679 4.490 0.368 1.00 95.12 81 ARG A N 1
ATOM 602 C CA . ARG A 1 81 ? 8.330 3.530 1.426 1.00 95.12 81 ARG A CA 1
ATOM 603 C C . ARG A 1 81 ? 7.384 4.084 2.482 1.00 95.12 81 ARG A C 1
ATOM 605 O O . ARG A 1 81 ? 6.408 3.419 2.819 1.00 95.12 81 ARG A O 1
ATOM 612 N N . ASP A 1 82 ? 7.636 5.290 2.981 1.00 95.25 82 ASP A N 1
ATOM 613 C CA . ASP A 1 82 ? 6.772 5.906 3.994 1.00 95.25 82 ASP A CA 1
ATOM 614 C C . ASP A 1 82 ? 5.364 6.193 3.452 1.00 95.25 82 ASP A C 1
ATOM 616 O O . ASP A 1 82 ? 4.383 5.973 4.158 1.00 95.25 82 ASP A O 1
ATOM 620 N N . ILE A 1 83 ? 5.237 6.635 2.195 1.00 95.75 83 ILE A N 1
ATOM 621 C CA . ILE A 1 83 ? 3.919 6.873 1.589 1.00 95.75 83 ILE A CA 1
ATOM 622 C C . ILE A 1 83 ? 3.204 5.558 1.257 1.00 95.75 83 ILE A C 1
ATOM 624 O O . ILE A 1 83 ? 2.008 5.438 1.507 1.00 95.75 83 ILE A O 1
ATOM 628 N N . ALA A 1 84 ? 3.937 4.538 0.802 1.00 95.94 84 ALA A N 1
ATOM 629 C CA . ALA A 1 84 ? 3.387 3.208 0.568 1.00 95.94 84 ALA A CA 1
ATOM 630 C C . ALA A 1 84 ? 2.863 2.568 1.863 1.00 95.94 84 ALA A C 1
ATOM 632 O O . ALA A 1 84 ? 1.807 1.948 1.838 1.00 95.94 84 ALA A O 1
ATOM 633 N N . ALA A 1 85 ? 3.557 2.751 2.993 1.00 95.75 85 ALA A N 1
ATOM 634 C CA . ALA A 1 85 ? 3.110 2.246 4.291 1.00 95.75 85 ALA A CA 1
ATOM 635 C C . ALA A 1 85 ? 1.843 2.956 4.787 1.00 95.75 85 ALA A C 1
ATOM 637 O O . ALA A 1 85 ? 0.947 2.308 5.322 1.00 95.75 85 ALA A O 1
ATOM 638 N N . ARG A 1 86 ? 1.734 4.276 4.578 1.00 95.75 86 ARG A N 1
ATOM 639 C CA . ARG A 1 86 ? 0.508 5.019 4.907 1.00 95.75 86 ARG A CA 1
ATOM 640 C C . ARG A 1 86 ? -0.678 4.567 4.060 1.00 95.75 86 ARG A C 1
ATOM 642 O O . ARG A 1 86 ? -1.742 4.339 4.623 1.00 95.75 86 ARG A O 1
ATOM 649 N N . LEU A 1 87 ? -0.472 4.392 2.755 1.00 96.38 87 LEU A N 1
ATOM 650 C CA . LEU A 1 87 ? -1.500 3.875 1.857 1.00 96.38 87 LEU A CA 1
ATOM 651 C C . LEU A 1 87 ? -1.906 2.443 2.232 1.00 96.38 87 LEU A C 1
ATOM 653 O O . LEU A 1 87 ? -3.088 2.144 2.318 1.00 96.38 87 LEU A O 1
ATOM 657 N N . ALA A 1 88 ? -0.943 1.559 2.503 1.00 94.25 88 ALA A N 1
ATOM 658 C CA . ALA A 1 88 ? -1.235 0.185 2.909 1.00 94.25 88 ALA A CA 1
ATOM 659 C C . ALA A 1 88 ? -2.013 0.118 4.229 1.00 94.25 88 ALA A C 1
ATOM 661 O O . ALA A 1 88 ? -2.893 -0.727 4.371 1.00 94.25 88 ALA A O 1
ATOM 662 N N . ARG A 1 89 ? -1.729 1.025 5.172 1.00 94.25 89 ARG A N 1
ATOM 663 C CA . ARG A 1 89 ? -2.528 1.173 6.389 1.00 94.25 89 ARG A CA 1
ATOM 664 C C . ARG A 1 89 ? -3.964 1.580 6.076 1.00 94.25 89 ARG A C 1
ATOM 666 O O . ARG A 1 89 ? -4.863 0.938 6.593 1.00 94.25 89 ARG A O 1
ATOM 673 N N . GLU A 1 90 ? -4.168 2.602 5.247 1.00 94.19 90 GLU A N 1
ATOM 674 C CA . GLU A 1 90 ? -5.515 3.062 4.880 1.00 94.19 90 GLU A CA 1
ATOM 675 C C . GLU A 1 90 ? -6.317 1.937 4.217 1.00 94.19 90 GLU A C 1
ATOM 677 O O . GLU A 1 90 ? -7.397 1.607 4.687 1.00 94.19 90 GLU A O 1
ATOM 682 N N . LEU A 1 91 ? -5.722 1.246 3.239 1.00 92.38 91 LEU A N 1
ATOM 683 C CA . LEU A 1 91 ? -6.339 0.091 2.577 1.00 92.38 91 LEU A CA 1
ATOM 684 C C . LEU A 1 91 ? -6.660 -1.057 3.549 1.00 92.38 91 LEU A C 1
ATOM 686 O O . LEU A 1 91 ? -7.659 -1.749 3.380 1.00 92.38 91 LEU A O 1
ATOM 690 N N . CYS A 1 92 ? -5.806 -1.280 4.550 1.00 89.38 92 CYS A N 1
ATOM 691 C CA . CYS A 1 92 ? -6.027 -2.297 5.573 1.00 89.38 92 CYS A CA 1
ATOM 692 C C . CYS A 1 92 ? -7.179 -1.925 6.521 1.00 89.38 92 CYS A C 1
ATOM 694 O O . CYS A 1 92 ? -8.033 -2.753 6.828 1.00 89.38 92 CYS A O 1
ATOM 696 N N . GLU A 1 93 ? -7.205 -0.673 6.973 1.00 89.81 93 GLU A N 1
ATOM 697 C CA . GLU A 1 93 ? -8.219 -0.152 7.892 1.00 89.81 93 GLU A CA 1
ATOM 698 C C . GLU A 1 93 ? -9.587 -0.007 7.202 1.00 89.81 93 GLU A C 1
ATOM 700 O O . GLU A 1 93 ? -10.614 -0.253 7.833 1.00 89.81 93 GLU A O 1
ATOM 705 N N . GLU A 1 94 ? -9.619 0.315 5.902 1.00 88.81 94 GLU A N 1
ATOM 706 C CA . GLU A 1 94 ? -10.838 0.291 5.079 1.00 88.81 94 GLU A CA 1
ATOM 707 C C . GLU A 1 94 ? -11.450 -1.115 4.971 1.00 88.81 94 GLU A C 1
ATOM 709 O O . GLU A 1 94 ? -12.673 -1.244 4.936 1.00 88.81 94 GLU A O 1
ATOM 714 N N . ASP A 1 95 ? -10.622 -2.165 4.982 1.00 83.19 95 ASP A N 1
ATOM 715 C CA . ASP A 1 95 ? -11.065 -3.568 5.017 1.00 83.19 95 ASP A CA 1
ATOM 716 C C . ASP A 1 95 ? -11.493 -4.023 6.430 1.00 83.19 95 ASP A C 1
ATOM 718 O O . ASP A 1 95 ? -11.819 -5.186 6.652 1.00 83.19 95 ASP A O 1
ATOM 722 N N . GLY A 1 96 ? -11.495 -3.114 7.415 1.00 85.25 96 GLY A N 1
ATOM 723 C CA . GLY A 1 96 ? -11.865 -3.407 8.802 1.00 85.25 96 GLY A CA 1
ATOM 724 C C . GLY A 1 96 ? -10.787 -4.149 9.597 1.00 85.25 96 GLY A C 1
ATOM 725 O O . GLY A 1 96 ? -11.073 -4.678 10.672 1.00 85.25 96 GLY A O 1
ATOM 726 N N . ARG A 1 97 ? -9.551 -4.189 9.091 1.00 85.56 97 ARG A N 1
ATOM 727 C CA . ARG A 1 97 ? -8.414 -4.879 9.711 1.00 85.56 97 ARG A CA 1
ATOM 728 C C . ARG A 1 97 ? -7.461 -3.901 10.383 1.00 85.56 97 ARG A C 1
ATOM 730 O O . ARG A 1 97 ? -7.533 -2.688 10.195 1.00 85.56 97 ARG A O 1
ATOM 737 N N . VAL A 1 98 ? -6.535 -4.433 11.178 1.00 87.88 98 VAL A N 1
ATOM 738 C CA . VAL A 1 98 ? -5.506 -3.633 11.843 1.00 87.88 98 VAL A CA 1
ATOM 739 C C . VAL A 1 98 ? -4.148 -3.815 11.203 1.00 87.88 98 VAL A C 1
ATOM 741 O O . VAL A 1 98 ? -3.656 -4.925 10.999 1.00 87.88 98 VAL A O 1
ATOM 744 N N . PHE A 1 99 ? -3.535 -2.669 10.924 1.00 88.62 99 PHE A N 1
ATOM 745 C CA . PHE A 1 99 ? -2.228 -2.578 10.310 1.00 88.62 99 PHE A CA 1
ATOM 746 C C . PHE A 1 99 ? -1.102 -2.588 11.351 1.00 88.62 99 PHE A C 1
ATOM 748 O O . PHE A 1 99 ? -1.110 -1.837 12.334 1.00 88.62 99 PHE A O 1
ATOM 755 N N . ASN A 1 100 ? -0.061 -3.374 11.093 1.00 88.56 100 ASN A N 1
ATOM 756 C CA . ASN A 1 100 ? 1.184 -3.350 11.846 1.00 88.56 100 ASN A CA 1
ATOM 757 C C . ASN A 1 100 ? 1.957 -2.051 11.569 1.00 88.56 100 ASN A C 1
ATOM 759 O O . ASN A 1 100 ? 2.802 -1.969 10.679 1.00 88.56 100 ASN A O 1
ATOM 763 N N . THR A 1 101 ? 1.725 -1.033 12.395 1.00 85.56 101 THR A N 1
ATOM 764 C CA . THR A 1 101 ? 2.365 0.293 12.279 1.00 85.56 101 THR A CA 1
ATOM 765 C C . THR A 1 101 ? 3.893 0.289 12.411 1.00 85.56 101 THR A C 1
ATOM 767 O O . THR A 1 101 ? 4.532 1.297 12.113 1.00 85.56 101 THR A O 1
ATOM 770 N N . ARG A 1 102 ? 4.503 -0.824 12.844 1.00 85.81 102 ARG A N 1
ATOM 771 C CA . ARG A 1 102 ? 5.965 -0.992 12.869 1.00 85.81 102 ARG A CA 1
ATOM 772 C C . ARG A 1 102 ? 6.528 -1.513 11.547 1.00 85.81 102 ARG A C 1
ATOM 774 O O . ARG A 1 102 ? 7.750 -1.533 11.390 1.00 85.81 102 ARG A O 1
ATOM 781 N N . SER A 1 103 ? 5.676 -1.948 10.620 1.00 85.19 103 SER A N 1
ATOM 782 C CA . SER A 1 103 ? 6.118 -2.457 9.332 1.00 85.19 103 SER A CA 1
ATOM 783 C C . SER A 1 103 ? 6.750 -1.364 8.482 1.00 85.19 103 SER A C 1
ATOM 785 O O . SER A 1 103 ? 6.283 -0.229 8.401 1.00 85.19 103 SER A O 1
ATOM 787 N N . ARG A 1 104 ? 7.834 -1.743 7.810 1.00 86.06 104 ARG A N 1
ATOM 788 C CA . ARG A 1 104 ? 8.472 -0.946 6.764 1.00 86.06 104 ARG A CA 1
ATOM 789 C C . ARG A 1 104 ? 8.107 -1.450 5.365 1.00 86.06 104 ARG A C 1
ATOM 791 O O . ARG A 1 104 ? 8.502 -0.803 4.400 1.00 86.06 104 ARG A O 1
ATOM 798 N N . GLY A 1 105 ? 7.409 -2.582 5.243 1.00 88.81 105 GLY A N 1
ATOM 799 C CA . GLY A 1 105 ? 7.196 -3.299 3.986 1.00 88.81 105 GLY A CA 1
ATOM 800 C C . GLY A 1 105 ? 8.476 -3.910 3.395 1.00 88.81 105 GLY A C 1
ATOM 801 O O . GLY A 1 105 ? 9.601 -3.602 3.797 1.00 88.81 105 GLY A O 1
ATOM 802 N N . THR A 1 106 ? 8.327 -4.768 2.392 1.00 92.44 106 THR A N 1
ATOM 803 C CA . THR A 1 106 ? 9.431 -5.420 1.671 1.00 92.44 106 THR A CA 1
ATOM 804 C C . THR A 1 106 ? 9.522 -4.880 0.249 1.00 92.44 106 THR A C 1
ATOM 806 O O . THR A 1 106 ? 8.553 -4.951 -0.502 1.00 92.44 106 THR A O 1
ATOM 809 N N . LEU A 1 107 ? 10.692 -4.359 -0.142 1.00 91.88 107 LEU A N 1
ATOM 810 C CA . LEU A 1 107 ? 10.931 -3.909 -1.516 1.00 91.88 107 LEU A CA 1
ATOM 811 C C . LEU A 1 107 ? 11.138 -5.123 -2.431 1.00 91.88 107 LEU A C 1
ATOM 813 O O . LEU A 1 107 ? 11.981 -5.980 -2.160 1.00 91.88 107 LEU A O 1
ATOM 817 N N . LEU A 1 108 ? 10.396 -5.183 -3.532 1.00 88.94 108 LEU A N 1
ATOM 818 C CA . LEU A 1 108 ? 10.463 -6.273 -4.498 1.00 88.94 108 LEU A CA 1
ATOM 819 C C . LEU A 1 108 ? 11.522 -6.000 -5.576 1.00 88.94 108 LEU A C 1
ATOM 821 O O . LEU A 1 108 ? 11.737 -4.864 -5.997 1.00 88.94 108 LEU A O 1
ATOM 825 N N . ARG A 1 109 ? 12.149 -7.064 -6.102 1.00 82.50 109 ARG A N 1
ATOM 826 C CA . ARG A 1 109 ? 13.216 -6.957 -7.125 1.00 82.50 109 ARG A CA 1
ATOM 827 C C . ARG A 1 109 ? 12.797 -6.228 -8.406 1.00 82.50 109 ARG A C 1
ATOM 829 O O . ARG A 1 109 ? 13.657 -5.690 -9.091 1.00 82.50 109 ARG A O 1
ATOM 836 N N . ARG A 1 110 ? 11.509 -6.249 -8.762 1.00 79.81 110 ARG A N 1
ATOM 837 C CA . ARG A 1 110 ? 10.968 -5.618 -9.983 1.00 79.81 110 ARG A CA 1
ATOM 838 C C . ARG A 1 110 ? 10.317 -4.255 -9.715 1.00 79.81 110 ARG A C 1
ATOM 840 O O . ARG A 1 110 ? 9.601 -3.750 -10.572 1.00 79.81 110 ARG A O 1
ATOM 847 N N . GLY A 1 111 ? 10.577 -3.670 -8.547 1.00 82.81 111 GLY A N 1
ATOM 848 C CA . GLY A 1 111 ? 9.811 -2.541 -8.037 1.00 82.81 111 GLY A CA 1
ATOM 849 C C . GLY A 1 111 ? 8.541 -3.013 -7.337 1.00 82.81 111 GLY A C 1
ATOM 850 O O . GLY A 1 111 ? 8.065 -4.130 -7.555 1.00 82.81 111 GLY A O 1
ATOM 851 N N . GLY A 1 112 ? 8.024 -2.161 -6.462 1.00 92.19 112 GLY A N 1
ATOM 852 C CA . GLY A 1 112 ? 6.906 -2.497 -5.589 1.00 92.19 112 GLY A CA 1
ATOM 853 C C . GLY A 1 112 ? 7.315 -2.693 -4.133 1.00 92.19 112 GLY A C 1
ATOM 854 O O . GLY A 1 112 ? 8.420 -3.153 -3.847 1.00 92.19 112 GLY A O 1
ATOM 855 N N . ILE A 1 113 ? 6.417 -2.348 -3.215 1.00 95.00 113 ILE A N 1
ATOM 856 C CA . ILE A 1 113 ? 6.583 -2.527 -1.771 1.00 95.00 113 ILE A CA 1
ATOM 857 C C . ILE A 1 113 ? 5.404 -3.348 -1.258 1.00 95.00 113 ILE A C 1
ATOM 859 O O . ILE A 1 113 ? 4.251 -2.945 -1.414 1.00 95.00 113 ILE A O 1
ATOM 863 N N . SER A 1 114 ? 5.709 -4.508 -0.683 1.00 92.50 114 SER A N 1
ATOM 864 C CA . SER A 1 114 ? 4.731 -5.475 -0.185 1.00 92.50 114 SER A CA 1
ATOM 865 C C . SER A 1 114 ? 4.619 -5.427 1.339 1.00 92.50 114 SER A C 1
ATOM 867 O O . SER A 1 114 ? 5.636 -5.350 2.028 1.00 92.50 114 SER A O 1
ATOM 869 N N . PHE A 1 115 ? 3.390 -5.504 1.843 1.00 91.44 115 PHE A N 1
ATOM 870 C CA . PHE A 1 115 ? 3.008 -5.503 3.260 1.00 91.44 115 PHE A CA 1
ATOM 871 C C . PHE A 1 115 ? 2.287 -6.809 3.633 1.00 91.44 115 PHE A C 1
ATOM 873 O O . PHE A 1 115 ? 1.313 -6.818 4.383 1.00 91.44 115 PHE A O 1
ATOM 880 N N . ALA A 1 116 ? 2.714 -7.922 3.033 1.00 86.81 116 ALA A N 1
ATOM 881 C CA . ALA A 1 116 ? 2.176 -9.246 3.329 1.00 86.81 116 ALA A CA 1
ATOM 882 C C . ALA A 1 116 ? 2.272 -9.556 4.834 1.00 86.81 116 ALA A C 1
ATOM 884 O O . ALA A 1 116 ? 3.356 -9.469 5.410 1.00 86.81 116 ALA A O 1
ATOM 885 N N . GLY A 1 117 ? 1.139 -9.906 5.451 1.00 81.25 117 GLY A N 1
ATOM 886 C CA . GLY A 1 117 ? 1.058 -10.249 6.878 1.00 81.25 117 GLY A CA 1
ATOM 887 C C . GLY A 1 117 ? 1.021 -9.057 7.840 1.00 81.25 117 GLY A C 1
ATOM 888 O O . GLY A 1 117 ? 0.938 -9.241 9.059 1.00 81.25 117 GLY A O 1
ATOM 889 N N . ASP A 1 118 ? 1.041 -7.826 7.316 1.00 87.00 118 ASP A N 1
ATOM 890 C CA . ASP A 1 118 ? 0.925 -6.612 8.129 1.00 87.00 118 ASP A CA 1
ATOM 891 C C . ASP A 1 118 ? -0.522 -6.196 8.386 1.00 87.00 118 ASP A C 1
ATOM 893 O O . ASP A 1 118 ? -0.755 -5.350 9.245 1.00 87.00 118 ASP A O 1
ATOM 897 N N . CYS A 1 119 ? -1.480 -6.773 7.663 1.00 86.69 119 CYS A N 1
ATOM 898 C CA . CYS A 1 119 ? -2.897 -6.474 7.795 1.00 86.69 119 CYS A CA 1
ATOM 899 C C . CYS A 1 119 ? -3.644 -7.684 8.370 1.00 86.69 119 CYS A C 1
ATOM 901 O O . CYS A 1 119 ? -3.698 -8.732 7.724 1.00 86.69 119 CYS A O 1
ATOM 903 N N . ARG A 1 120 ? -4.164 -7.552 9.599 1.00 80.88 120 ARG A N 1
ATOM 904 C CA . ARG A 1 120 ? -4.674 -8.675 10.408 1.00 80.88 120 ARG A CA 1
ATOM 905 C C . ARG A 1 120 ? -6.068 -8.412 10.967 1.00 80.88 120 ARG A C 1
ATOM 907 O O . ARG A 1 120 ? -6.387 -7.280 11.331 1.00 80.88 120 ARG A O 1
ATOM 914 N N . GLU A 1 121 ? -6.865 -9.469 11.066 1.00 71.94 121 GLU A N 1
ATOM 915 C CA . GLU A 1 121 ? -8.144 -9.471 11.786 1.00 71.94 121 GLU A CA 1
ATOM 916 C C . GLU A 1 121 ? -7.901 -9.429 13.312 1.00 71.94 121 GLU A C 1
ATOM 918 O O . GLU A 1 121 ? -6.831 -9.832 13.778 1.00 71.94 121 GLU A O 1
ATOM 923 N N . TRP A 1 122 ? -8.851 -8.875 14.074 1.00 59.16 122 TRP A N 1
ATOM 924 C CA . TRP A 1 122 ? -8.805 -8.781 15.544 1.00 59.16 122 TRP A CA 1
ATOM 925 C C . TRP A 1 122 ? -9.422 -9.995 16.229 1.00 59.16 122 TRP A C 1
ATOM 927 O O . TRP A 1 122 ? -10.479 -10.456 15.746 1.00 59.16 122 TRP A O 1
#

Sequence (122 aa):
MTMRAVISVGALSLAAACAHGPDADGGIPANRHILFEGERFGYYQYDVGGDVFDISEDWNPTESVITIVSREGRAVTDADRDIAARLARELCEEDGRVFNTRSRGTLLRRGGISFAGDCREW

pLDDT: mean 72.8, std 23.57, range [30.44, 96.69]

Radius of gyration: 18.14 Å; chains: 1; bounding box: 32×70×38 Å